Protein AF-A0A538UD58-F1 (afdb_monomer_lite)

Sequence (184 aa):
MSQPAVVLPAPDQPAPDQADPGAATAAPAPDEATPLTPEQAERAALIEASVHHPFGPAFFMTQLRGFAGEKCPDPAVARPAVEIHLGDGEVLDLCHIIGVTPGWVALAVRDGDEDETPARMRTEFVPYETIGRVTLRSSRPESPHLGFEASRVPRVLSEPTKPEMAPEEAIRAAAAGTDEPHGD

pLDDT: mean 70.97, std 19.27, range [38.06, 97.5]

Foldseek 3Di:
DDDDDDDDDDDDDDDDDDDDPPPPPPDPDPDPPDPDDPVRVQVVLQLVLVLVFVCANCCQVPVVVVVQCVQCVDCVVWHKFKWFAFPVGDIWGFPHWPDHGSFWTKTWTFDDDPPDPPTDTDIDTGGRVRTQKMKIDIPDPPGDIDIDGRVPPPSVVSDPPPPPDDPVVVVVVVVVPPDDDDDD

Radius of gyration: 34.12 Å; chains: 1; bounding box: 84×68×110 Å

Secondary structure (DSSP, 8-state):
--PPP-------PPP-----------PPPS---PPPPHHHHHHHHHHHHHHH-TTSHHIIIIIHHHHHHHH-S-TTT-PPEEEEEETTS-EEEEEEEEEE-SSEEEEEEEES-TT-SSPEEEEEEEEGGGEEEEEEE-SSTTSPPEEEETTTS-GGGG-----SS-HHHHHHHHHTT-------

Organism: Eiseniibacteriota bacterium (NCBI:txid2212470)

Structure (mmCIF, N/CA/C/O backbone):
data_AF-A0A538UD58-F1
#
_entry.id   AF-A0A538UD58-F1
#
loop_
_atom_site.group_PDB
_atom_site.id
_atom_site.type_symbol
_atom_site.label_atom_id
_atom_site.label_alt_id
_atom_site.label_comp_id
_atom_site.label_asym_id
_atom_site.label_entity_id
_atom_site.label_seq_id
_atom_site.pdbx_PDB_ins_code
_atom_site.Cartn_x
_atom_site.Cartn_y
_atom_site.Cartn_z
_atom_site.occupancy
_atom_site.B_iso_or_equiv
_atom_site.auth_seq_id
_atom_site.auth_comp_id
_atom_site.auth_asym_id
_atom_site.auth_atom_id
_atom_site.pdbx_PDB_model_num
ATOM 1 N N . MET A 1 1 ? -35.603 53.317 87.582 1.00 46.44 1 MET A N 1
ATOM 2 C CA . MET A 1 1 ? -34.719 53.515 86.416 1.00 46.44 1 MET A CA 1
ATOM 3 C C . MET A 1 1 ? -33.352 53.910 86.937 1.00 46.44 1 MET A C 1
ATOM 5 O O . MET A 1 1 ? -33.307 54.876 87.680 1.00 46.44 1 MET A O 1
ATOM 9 N N . SER A 1 2 ? -32.321 53.111 86.648 1.00 45.97 2 SER A N 1
ATOM 10 C CA . SER A 1 2 ? -30.894 53.481 86.565 1.00 45.97 2 SER A CA 1
ATOM 11 C C . SER A 1 2 ? -30.060 52.201 86.620 1.00 45.97 2 SER A C 1
ATOM 13 O O . SER A 1 2 ? -29.994 51.542 87.654 1.00 45.97 2 SER A O 1
ATOM 15 N N . GLN A 1 3 ? -29.479 51.830 85.480 1.00 50.41 3 GLN A N 1
ATOM 16 C CA . GLN A 1 3 ? -28.397 50.848 85.397 1.00 50.41 3 GLN A CA 1
ATOM 17 C C . GLN A 1 3 ? -27.063 51.524 85.767 1.00 50.41 3 GLN A C 1
ATOM 19 O O . GLN A 1 3 ? -26.918 52.724 85.522 1.00 50.41 3 GLN A O 1
ATOM 24 N N . PRO A 1 4 ? -26.087 50.786 86.324 1.00 52.94 4 PRO A N 1
ATOM 25 C CA . PRO A 1 4 ? -24.747 51.298 86.568 1.00 52.94 4 PRO A CA 1
ATOM 26 C C . PRO A 1 4 ? -23.820 51.107 85.358 1.00 52.94 4 PRO A C 1
ATOM 28 O O . PRO A 1 4 ? -23.989 50.199 84.545 1.00 52.94 4 PRO A O 1
ATOM 31 N N . ALA A 1 5 ? -22.815 51.977 85.285 1.00 40.47 5 ALA A N 1
ATOM 32 C CA . ALA A 1 5 ? -21.752 51.988 84.294 1.00 40.47 5 ALA A CA 1
ATOM 33 C C . ALA A 1 5 ? -20.499 51.217 84.770 1.00 40.47 5 ALA A C 1
ATOM 35 O O . ALA A 1 5 ? -20.060 51.391 85.900 1.00 40.47 5 ALA A O 1
ATOM 36 N N . VAL A 1 6 ? -19.950 50.431 83.834 1.00 45.44 6 VAL A N 1
ATOM 37 C CA . VAL A 1 6 ? -18.531 50.179 83.483 1.00 45.44 6 VAL A CA 1
ATOM 38 C C . VAL A 1 6 ? -17.532 49.719 84.558 1.00 45.44 6 VAL A C 1
ATOM 40 O O . VAL A 1 6 ? -17.134 50.492 85.421 1.00 45.44 6 VAL A O 1
ATOM 43 N N . VAL A 1 7 ? -16.943 48.536 84.323 1.00 42.38 7 VAL A N 1
ATOM 44 C CA . VAL A 1 7 ? -15.516 48.236 84.572 1.00 42.38 7 VAL A CA 1
ATOM 45 C C . VAL A 1 7 ? -14.989 47.354 83.426 1.00 42.38 7 VAL A C 1
ATOM 47 O O . VAL A 1 7 ? -15.542 46.290 83.163 1.00 42.38 7 VAL A O 1
ATOM 50 N N . LEU A 1 8 ? -13.929 47.805 82.744 1.00 46.06 8 LEU A N 1
ATOM 51 C CA . LEU A 1 8 ? -13.061 46.998 81.869 1.00 46.06 8 LEU A CA 1
ATOM 52 C C . LEU A 1 8 ? -11.948 46.354 82.709 1.00 46.06 8 LEU A C 1
ATOM 54 O O . LEU A 1 8 ? -11.452 46.990 83.642 1.00 46.06 8 LEU A O 1
ATOM 58 N N . PRO A 1 9 ? -11.492 45.152 82.330 1.00 44.78 9 PRO A N 1
ATOM 59 C CA . PRO A 1 9 ? -10.073 45.016 81.985 1.00 44.78 9 PRO A CA 1
ATOM 60 C C . PRO A 1 9 ? -9.823 44.148 80.732 1.00 44.78 9 PRO A C 1
ATOM 62 O O . PRO A 1 9 ? -10.519 43.171 80.479 1.00 44.78 9 PRO A O 1
ATOM 65 N N . ALA A 1 10 ? -8.801 44.518 79.954 1.00 43.84 10 ALA A N 1
ATOM 66 C CA . ALA A 1 10 ? -8.121 43.663 78.967 1.00 43.84 10 ALA A CA 1
ATOM 67 C C . ALA A 1 10 ? -7.045 42.802 79.680 1.00 43.84 10 ALA A C 1
ATOM 69 O O . ALA A 1 10 ? -6.865 43.010 80.885 1.00 43.84 10 ALA A O 1
ATOM 70 N N . PRO A 1 11 ? -6.211 41.973 79.013 1.00 51.72 11 PRO A N 1
ATOM 71 C CA . PRO A 1 11 ? -6.231 41.403 77.652 1.00 51.72 11 PRO A CA 1
ATOM 72 C C . PRO A 1 11 ? -6.097 39.854 77.674 1.00 51.72 11 PRO A C 1
ATOM 74 O O . PRO A 1 11 ? -5.666 39.303 78.675 1.00 51.72 11 PRO A O 1
ATOM 77 N N . ASP A 1 12 ? -6.361 39.136 76.577 1.00 41.22 12 ASP A N 1
ATOM 78 C CA . ASP A 1 12 ? -5.683 37.841 76.368 1.00 41.22 12 ASP A CA 1
ATOM 79 C C . ASP A 1 12 ? -5.637 37.458 74.883 1.00 41.22 12 ASP A C 1
ATOM 81 O O . ASP A 1 12 ? -6.634 37.527 74.160 1.00 41.22 12 ASP A O 1
ATOM 85 N N . GLN A 1 13 ? -4.435 37.133 74.418 1.00 49.88 13 GLN A N 1
ATOM 86 C CA . GLN A 1 13 ? -4.138 36.687 73.060 1.00 49.88 13 GLN A CA 1
ATOM 87 C C . GLN A 1 13 ? -4.610 35.238 72.887 1.00 49.88 13 GLN A C 1
ATOM 89 O O . GLN A 1 13 ? -4.228 34.396 73.697 1.00 49.88 13 GLN A O 1
ATOM 94 N N . PRO A 1 14 ? -5.306 34.865 71.801 1.00 42.94 14 PRO A N 1
ATOM 95 C CA . PRO A 1 14 ? -5.361 33.465 71.423 1.00 42.94 14 PRO A CA 1
ATOM 96 C C . PRO A 1 14 ? -4.060 33.069 70.707 1.00 42.94 14 PRO A C 1
ATOM 98 O O . PRO A 1 14 ? -3.643 33.690 69.727 1.00 42.94 14 PRO A O 1
ATOM 101 N N . ALA A 1 15 ? -3.413 32.042 71.255 1.00 49.78 15 ALA A N 1
ATOM 102 C CA . ALA A 1 15 ? -2.280 31.309 70.699 1.00 49.78 15 ALA A CA 1
ATOM 103 C C . ALA A 1 15 ? -2.572 30.748 69.284 1.00 49.78 15 ALA A C 1
ATOM 105 O O . ALA A 1 15 ? -3.740 30.582 68.926 1.00 49.78 15 ALA A O 1
ATOM 106 N N . PRO A 1 16 ? -1.541 30.425 68.476 1.00 43.47 16 PRO A N 1
ATOM 107 C CA . PRO A 1 16 ? -1.738 29.737 67.206 1.00 43.47 16 PRO A CA 1
ATOM 108 C C . PRO A 1 16 ? -2.214 28.306 67.476 1.00 43.47 16 PRO A C 1
ATOM 110 O O . PRO A 1 16 ? -1.491 27.510 68.075 1.00 43.47 16 PRO A O 1
ATOM 113 N N . ASP A 1 17 ? -3.439 28.004 67.048 1.00 42.66 17 ASP A N 1
ATOM 114 C CA . ASP A 1 17 ? -3.987 26.652 67.077 1.00 42.66 17 ASP A CA 1
ATOM 115 C C . ASP A 1 17 ? -3.165 25.756 66.141 1.00 42.66 17 ASP A C 1
ATOM 117 O O . ASP A 1 17 ? -2.829 26.123 65.008 1.00 42.66 17 ASP A O 1
ATOM 121 N N . GLN A 1 18 ? -2.754 24.620 66.686 1.00 48.78 18 GLN A N 1
ATOM 122 C CA . GLN A 1 18 ? -1.878 23.659 66.047 1.00 48.78 18 GLN A CA 1
ATOM 123 C C . GLN A 1 18 ? -2.609 22.980 64.888 1.00 48.78 18 GLN A C 1
ATOM 125 O O . GLN A 1 18 ? -3.783 22.645 64.969 1.00 48.78 18 GLN A O 1
ATOM 130 N N . ALA A 1 19 ? -1.861 22.757 63.810 1.00 41.09 19 ALA A N 1
ATOM 131 C CA . ALA A 1 19 ? -2.280 22.035 62.621 1.00 41.09 19 ALA A CA 1
ATOM 132 C C . ALA A 1 19 ? -3.033 20.728 62.935 1.00 41.09 19 ALA A C 1
ATOM 134 O O . ALA A 1 19 ? -2.499 19.841 63.601 1.00 41.09 19 ALA A O 1
ATOM 135 N N . ASP A 1 20 ? -4.231 20.603 62.367 1.00 43.56 20 ASP A N 1
ATOM 136 C CA . ASP A 1 20 ? -4.964 19.352 62.190 1.00 43.56 20 ASP A CA 1
ATOM 137 C C . ASP A 1 20 ? -4.373 18.604 60.972 1.00 43.56 20 ASP A C 1
ATOM 139 O O . ASP A 1 20 ? -4.469 19.105 59.844 1.00 43.56 20 ASP A O 1
ATOM 143 N N . PRO A 1 21 ? -3.719 17.436 61.131 1.00 44.81 21 PRO A N 1
ATOM 144 C CA . PRO A 1 21 ? -3.317 16.598 60.015 1.00 44.81 21 PRO A CA 1
ATOM 145 C C . PRO A 1 21 ? -4.465 15.628 59.716 1.00 44.81 21 PRO A C 1
ATOM 147 O O . PRO A 1 21 ? -4.396 14.439 60.020 1.00 44.81 21 PRO A O 1
ATOM 150 N N . GLY A 1 22 ? -5.546 16.157 59.149 1.00 38.94 22 GLY A N 1
ATOM 151 C CA . GLY A 1 22 ? -6.782 15.406 58.932 1.00 38.94 22 GLY A CA 1
ATOM 152 C C . GLY A 1 22 ? -7.461 15.674 57.595 1.00 38.94 22 GLY A C 1
ATOM 153 O O . GLY A 1 22 ? -8.602 15.269 57.400 1.00 38.94 22 GLY A O 1
ATOM 154 N N . ALA A 1 23 ? -6.793 16.326 56.639 1.00 38.06 23 ALA A N 1
ATOM 155 C CA . ALA A 1 23 ? -7.282 16.372 55.266 1.00 38.06 23 ALA A CA 1
ATOM 156 C C . ALA A 1 23 ? -6.949 15.040 54.586 1.00 38.06 23 ALA A C 1
ATOM 158 O O . ALA A 1 23 ? -5.934 14.898 53.900 1.00 38.06 23 ALA A O 1
ATOM 159 N N . ALA A 1 24 ? -7.819 14.051 54.801 1.00 42.44 24 ALA A N 1
ATOM 160 C CA . ALA A 1 24 ? -7.971 12.930 53.893 1.00 42.44 24 ALA A CA 1
ATOM 161 C C . ALA A 1 24 ? -8.065 13.510 52.477 1.00 42.44 24 ALA A C 1
ATOM 163 O O . ALA A 1 24 ? -9.077 14.092 52.087 1.00 42.44 24 ALA A O 1
ATOM 164 N N . THR A 1 25 ? -6.964 13.413 51.733 1.00 43.03 25 THR A N 1
ATOM 165 C CA . THR A 1 25 ? -6.968 13.647 50.298 1.00 43.03 25 THR A CA 1
ATOM 166 C C . THR A 1 25 ? -7.887 12.575 49.751 1.00 43.03 25 THR A C 1
ATOM 168 O O . THR A 1 25 ? -7.514 11.404 49.694 1.00 43.03 25 THR A O 1
ATOM 171 N N . ALA A 1 26 ? -9.131 12.957 49.465 1.00 45.38 26 ALA A N 1
ATOM 172 C CA . ALA A 1 26 ? -10.038 12.130 48.703 1.00 45.38 26 ALA A CA 1
ATOM 173 C C . ALA A 1 26 ? -9.278 11.748 47.433 1.00 45.38 26 ALA A C 1
ATOM 175 O O . ALA A 1 26 ? -8.922 12.611 46.628 1.00 45.38 26 ALA A O 1
ATOM 176 N N . ALA A 1 27 ? -8.942 10.465 47.325 1.00 45.81 27 ALA A N 1
ATOM 177 C CA . ALA A 1 27 ? -8.412 9.904 46.103 1.00 45.81 27 ALA A CA 1
ATOM 178 C C . ALA A 1 27 ? -9.353 10.328 44.963 1.00 45.81 27 ALA A C 1
ATOM 180 O O . ALA A 1 27 ? -10.575 10.247 45.146 1.00 45.81 27 ALA A O 1
ATOM 181 N N . PRO A 1 28 ? -8.835 10.817 43.823 1.00 48.69 28 PRO A N 1
ATOM 182 C CA . PRO A 1 28 ? -9.690 11.062 42.675 1.00 48.69 28 PRO A CA 1
ATOM 183 C C . PRO A 1 28 ? -10.432 9.759 42.356 1.00 48.69 28 PRO A C 1
ATOM 185 O O . PRO A 1 28 ? -9.836 8.680 42.346 1.00 48.69 28 PRO A O 1
ATOM 188 N N . ALA A 1 29 ? -11.750 9.870 42.193 1.00 52.56 29 ALA A N 1
ATOM 189 C CA . ALA A 1 29 ? -12.624 8.769 41.815 1.00 52.56 29 ALA A CA 1
ATOM 190 C C . ALA A 1 29 ? -12.061 8.032 40.581 1.00 52.56 29 ALA A C 1
ATOM 192 O O . ALA A 1 29 ? -11.373 8.654 39.766 1.00 52.56 29 ALA A O 1
ATOM 193 N N . PRO A 1 30 ? -12.317 6.720 40.438 1.00 52.75 30 PRO A N 1
ATOM 194 C CA . PRO A 1 30 ? -11.788 5.951 39.324 1.00 52.75 30 PRO A CA 1
ATOM 195 C C . PRO A 1 30 ? -12.339 6.501 38.005 1.00 52.75 30 PRO A C 1
ATOM 197 O O . PRO A 1 30 ? -13.536 6.423 37.756 1.00 52.75 30 PRO A O 1
ATOM 200 N N . ASP A 1 31 ? -11.431 7.070 37.216 1.00 54.44 31 ASP A N 1
ATOM 201 C CA . ASP A 1 31 ? -11.425 7.120 35.753 1.00 54.44 31 ASP A CA 1
ATOM 202 C C . ASP A 1 31 ? -12.816 7.258 35.101 1.00 54.44 31 ASP A C 1
ATOM 204 O O . ASP A 1 31 ? -13.365 6.317 34.523 1.00 54.44 31 ASP A O 1
ATOM 208 N N . GLU A 1 32 ? -13.400 8.459 35.176 1.00 51.12 32 GLU A N 1
ATOM 209 C CA . GLU A 1 32 ? -14.391 8.875 34.183 1.00 51.12 32 GLU A CA 1
ATOM 210 C C . GLU A 1 32 ? -13.670 8.932 32.833 1.00 51.12 32 GLU A C 1
ATOM 212 O O . GLU A 1 32 ? -13.014 9.922 32.498 1.00 51.12 32 GLU A O 1
ATOM 217 N N . ALA A 1 33 ? -13.762 7.834 32.078 1.00 64.06 33 ALA A N 1
ATOM 218 C CA . ALA A 1 33 ? -13.274 7.732 30.712 1.00 64.06 33 ALA A CA 1
ATOM 219 C C . ALA A 1 33 ? -13.851 8.906 29.908 1.00 64.06 33 ALA A C 1
ATOM 221 O O . ALA A 1 33 ? -15.023 8.919 29.525 1.00 64.06 33 ALA A O 1
ATOM 222 N N . THR A 1 34 ? -13.029 9.935 29.709 1.00 73.19 34 THR A N 1
ATOM 223 C CA . THR A 1 34 ? -13.423 11.116 28.947 1.00 73.19 34 THR A CA 1
ATOM 224 C C . THR A 1 34 ? -13.790 10.642 27.541 1.00 73.19 34 THR A C 1
ATOM 226 O O . THR A 1 34 ? -12.979 9.943 26.924 1.00 73.19 34 THR A O 1
ATOM 229 N N . PRO A 1 35 ? -14.992 10.960 27.023 1.00 76.62 35 PRO A N 1
ATOM 230 C CA . PRO A 1 35 ? -15.392 10.508 25.700 1.00 76.62 35 PRO A CA 1
ATOM 231 C C . PRO A 1 35 ? -14.384 11.013 24.667 1.00 76.62 35 PRO A C 1
ATOM 233 O O . PRO A 1 35 ? -14.108 12.212 24.586 1.00 76.62 35 PRO A O 1
ATOM 236 N N . LEU A 1 36 ? -13.808 10.076 23.912 1.00 78.06 36 LEU A N 1
ATOM 237 C CA . LEU A 1 36 ? -12.804 10.375 22.898 1.00 78.06 36 LEU A CA 1
ATOM 238 C C . LEU A 1 36 ? -13.393 11.313 21.843 1.00 78.06 36 LEU A C 1
ATOM 240 O O . LEU A 1 36 ? -14.533 11.142 21.401 1.00 78.06 36 LEU A O 1
ATOM 244 N N . THR A 1 37 ? -12.602 12.290 21.407 1.00 91.00 37 THR A N 1
ATOM 245 C CA . THR A 1 37 ? -12.977 13.104 20.250 1.00 91.00 37 THR A CA 1
ATOM 246 C C . THR A 1 37 ? -12.984 12.241 18.978 1.00 91.00 37 THR A C 1
ATOM 248 O O . THR A 1 37 ? -12.298 11.216 18.928 1.00 91.00 37 THR A O 1
ATOM 251 N N . PRO A 1 38 ? -13.710 12.638 17.914 1.00 87.19 38 PRO A N 1
ATOM 252 C CA . PRO A 1 38 ? -13.727 11.888 16.655 1.00 87.19 38 PRO A CA 1
ATOM 253 C C . PRO A 1 38 ? -12.326 11.636 16.078 1.00 87.19 38 PRO A C 1
ATOM 255 O O . PRO A 1 38 ? -12.033 10.536 15.629 1.00 87.19 38 PRO A O 1
ATOM 258 N N . GLU A 1 39 ? -11.437 12.626 16.171 1.00 87.56 39 GLU A N 1
ATOM 259 C CA . GLU A 1 39 ? -10.047 12.526 15.709 1.00 87.56 39 GLU A CA 1
ATOM 260 C C . GLU A 1 39 ? -9.223 11.538 16.555 1.00 87.56 39 GLU A C 1
ATOM 262 O O . GLU A 1 39 ? -8.419 10.768 16.030 1.00 87.56 39 GLU A O 1
ATOM 267 N N . GLN A 1 40 ? -9.446 11.508 17.875 1.00 88.31 40 GLN A N 1
ATOM 268 C CA . GLN A 1 40 ? -8.808 10.531 18.763 1.00 88.31 40 GLN A CA 1
ATOM 269 C C . GLN A 1 40 ? -9.300 9.111 18.482 1.00 88.31 40 GLN A C 1
ATOM 271 O O . GLN A 1 40 ? -8.491 8.184 18.468 1.00 88.31 40 GLN A O 1
A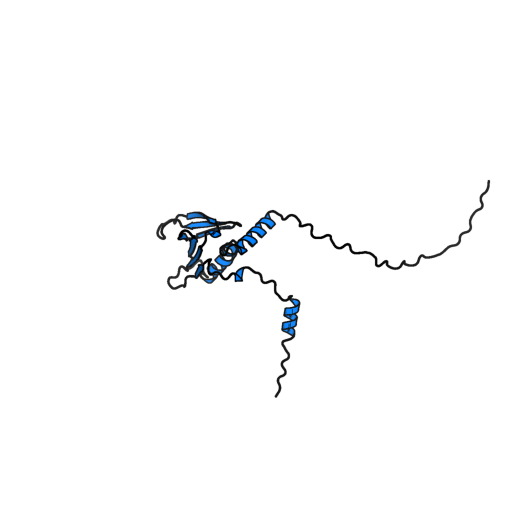TOM 276 N N . ALA A 1 41 ? -10.602 8.945 18.237 1.00 89.75 41 ALA A N 1
ATOM 277 C CA . ALA A 1 41 ? -11.191 7.661 17.878 1.00 89.75 41 ALA A CA 1
ATOM 278 C C . ALA A 1 41 ? -10.663 7.156 16.525 1.00 89.75 41 ALA A C 1
ATOM 280 O O . ALA A 1 41 ? -10.281 5.993 16.414 1.00 89.75 41 ALA A O 1
ATOM 281 N N . GLU A 1 42 ? -10.559 8.031 15.520 1.00 89.00 42 GLU A N 1
ATOM 282 C CA . GLU A 1 42 ? -9.983 7.691 14.215 1.00 89.00 42 GLU A CA 1
ATOM 283 C C . GLU A 1 42 ? -8.509 7.292 14.337 1.00 89.00 42 GLU A C 1
ATOM 285 O O . GLU A 1 42 ? -8.091 6.256 13.817 1.00 89.00 42 GLU A O 1
ATOM 290 N N . ARG A 1 43 ? -7.719 8.063 15.092 1.00 89.31 43 ARG A N 1
ATOM 291 C CA . ARG A 1 43 ? -6.315 7.731 15.349 1.00 89.31 43 ARG A CA 1
ATOM 292 C C . ARG A 1 43 ? -6.168 6.390 16.070 1.00 89.31 43 ARG A C 1
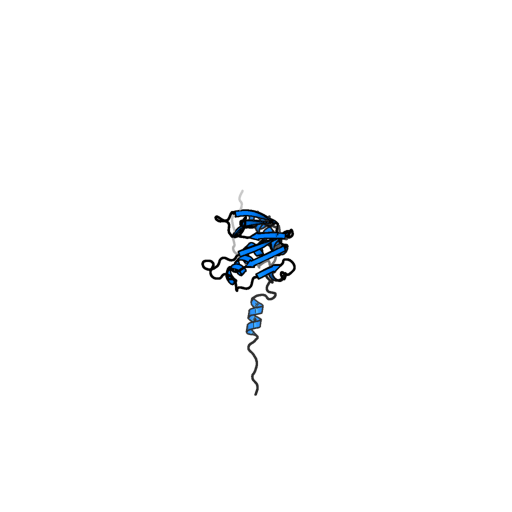ATOM 294 O O . ARG A 1 43 ? -5.283 5.616 15.713 1.00 89.31 43 ARG A O 1
ATOM 301 N N . ALA A 1 44 ? -7.014 6.109 17.060 1.00 90.62 44 ALA A N 1
ATOM 302 C CA . ALA A 1 44 ? -7.022 4.824 17.754 1.00 90.62 44 ALA A CA 1
ATOM 303 C C . ALA A 1 44 ? -7.355 3.673 16.792 1.00 90.62 44 ALA A C 1
ATOM 305 O O . ALA A 1 44 ? -6.638 2.675 16.782 1.00 90.62 44 ALA A O 1
ATOM 306 N N . ALA A 1 45 ? -8.350 3.853 15.919 1.00 90.62 45 ALA A N 1
ATOM 307 C CA . ALA A 1 45 ? -8.726 2.860 14.916 1.00 90.62 45 ALA A CA 1
ATOM 308 C C . ALA A 1 45 ? -7.604 2.597 13.893 1.00 90.62 45 ALA A C 1
ATOM 310 O O . ALA A 1 45 ? -7.363 1.451 13.519 1.00 90.62 45 ALA A O 1
ATOM 311 N N . LEU A 1 46 ? -6.864 3.629 13.469 1.00 91.19 46 LEU A N 1
ATOM 312 C CA . LEU A 1 46 ? -5.694 3.460 12.595 1.00 91.19 46 LEU A CA 1
ATOM 313 C C . LEU A 1 46 ? -4.565 2.677 13.281 1.00 91.19 46 LEU A C 1
ATOM 315 O O . LEU A 1 46 ? -3.902 1.853 12.643 1.00 91.19 46 LEU A O 1
ATOM 319 N N . ILE A 1 47 ? -4.334 2.930 14.573 1.00 89.69 47 ILE A N 1
ATOM 320 C CA . ILE A 1 47 ? -3.341 2.199 15.371 1.00 89.69 47 ILE A CA 1
ATOM 321 C C . ILE A 1 47 ? -3.761 0.735 15.509 1.00 89.69 47 ILE A C 1
ATOM 323 O O . ILE A 1 47 ? -2.960 -0.151 15.225 1.00 89.69 47 ILE A O 1
ATOM 327 N N . GLU A 1 48 ? -5.013 0.481 15.878 1.00 90.56 48 GLU A N 1
ATOM 328 C CA . GLU A 1 48 ? -5.571 -0.866 16.009 1.00 90.56 48 GLU A CA 1
ATOM 329 C C . GLU A 1 48 ? -5.458 -1.647 14.691 1.00 90.56 48 GLU A C 1
ATOM 331 O O . GLU A 1 48 ? -4.877 -2.734 14.649 1.00 90.56 48 GLU A O 1
ATOM 336 N N . ALA A 1 49 ? -5.891 -1.055 13.576 1.00 88.94 49 ALA A N 1
ATOM 337 C CA . ALA A 1 49 ? -5.767 -1.661 12.253 1.00 88.94 49 ALA A CA 1
ATOM 338 C C . ALA A 1 49 ? -4.310 -1.977 11.873 1.00 88.94 49 ALA A C 1
ATOM 340 O O . ALA A 1 49 ? -4.032 -2.991 11.233 1.00 88.94 49 ALA A O 1
ATOM 341 N N . SER A 1 50 ? -3.358 -1.146 12.300 1.00 89.19 50 SER A N 1
ATOM 342 C CA . SER A 1 50 ? -1.929 -1.381 12.056 1.00 89.19 50 SER A CA 1
ATOM 343 C C . SER A 1 50 ? -1.377 -2.592 12.810 1.00 89.19 50 SER A C 1
ATOM 345 O O . SER A 1 50 ? -0.369 -3.160 12.394 1.00 89.19 50 SER A O 1
ATOM 347 N N . VAL A 1 51 ? -2.017 -2.990 13.912 1.00 88.56 51 VAL A N 1
ATOM 348 C CA . VAL A 1 51 ? -1.671 -4.206 14.661 1.00 88.56 51 VAL A CA 1
ATOM 349 C C . VAL A 1 51 ? -2.289 -5.439 14.003 1.00 88.56 51 VAL A C 1
ATOM 351 O O . VAL A 1 51 ? -1.654 -6.493 13.942 1.00 88.56 51 VAL A O 1
ATOM 354 N N . HIS A 1 52 ? -3.515 -5.320 13.491 1.00 89.00 52 HIS A N 1
ATOM 355 C CA . HIS A 1 52 ? -4.236 -6.448 12.898 1.00 89.00 52 HIS A CA 1
ATOM 356 C C . HIS A 1 52 ? -3.790 -6.793 11.478 1.00 89.00 52 HIS A C 1
ATOM 358 O O . HIS A 1 52 ? -3.842 -7.963 11.092 1.00 89.00 52 HIS A O 1
ATOM 364 N N . HIS A 1 53 ? -3.329 -5.804 10.714 1.00 87.38 53 HIS A N 1
ATOM 365 C CA . HIS A 1 53 ? -2.984 -5.980 9.311 1.00 87.38 53 HIS A CA 1
ATOM 366 C C . HIS A 1 53 ? -1.484 -5.753 9.075 1.00 87.38 53 HIS A C 1
ATOM 368 O O . HIS A 1 53 ? -1.003 -4.633 9.257 1.00 87.38 53 HIS A O 1
ATOM 374 N N . PRO A 1 54 ? -0.737 -6.767 8.587 1.00 88.38 54 PRO A N 1
ATOM 375 C CA . PRO 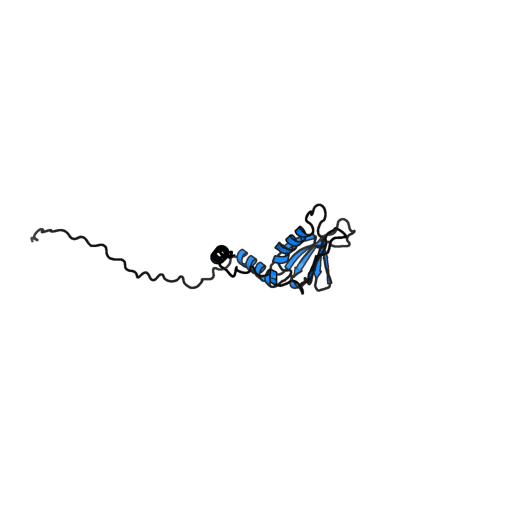A 1 54 ? 0.674 -6.608 8.223 1.00 88.38 54 PRO A CA 1
ATOM 376 C C . PRO A 1 54 ? 0.904 -5.490 7.197 1.00 88.38 54 PRO A C 1
ATOM 378 O O . PRO A 1 54 ? 1.863 -4.732 7.306 1.00 88.38 54 PRO A O 1
ATOM 381 N N . PHE A 1 55 ? -0.014 -5.359 6.234 1.00 91.62 55 PHE A N 1
ATOM 382 C CA . PHE A 1 55 ? -0.063 -4.262 5.264 1.00 91.62 55 PHE A CA 1
ATOM 383 C C . PHE A 1 55 ? -1.141 -3.236 5.632 1.00 91.62 55 PHE A C 1
ATOM 385 O O . PHE A 1 55 ? -1.890 -2.790 4.774 1.00 91.62 55 PHE A O 1
ATOM 392 N N . GLY A 1 56 ? -1.258 -2.901 6.917 1.00 91.75 56 GLY A N 1
ATOM 393 C CA . GLY A 1 56 ? -2.212 -1.917 7.428 1.00 91.75 56 GLY A CA 1
ATOM 394 C C . GLY A 1 56 ? -1.732 -0.462 7.316 1.00 91.75 56 GLY A C 1
ATOM 395 O O . GLY A 1 56 ? -0.731 -0.169 6.649 1.00 91.75 56 GLY A O 1
ATOM 396 N N . PRO A 1 57 ? -2.401 0.474 8.014 1.00 94.12 57 PRO A N 1
ATOM 397 C CA . PRO A 1 57 ? -2.089 1.901 7.951 1.00 94.12 57 PRO A CA 1
ATOM 398 C C . PRO A 1 57 ? -0.620 2.234 8.230 1.00 94.12 57 PRO A C 1
ATOM 400 O O . PRO A 1 57 ? -0.003 2.969 7.459 1.00 94.12 57 PRO A O 1
ATOM 403 N N . ALA A 1 58 ? -0.018 1.650 9.271 1.00 91.38 58 ALA A N 1
ATOM 404 C CA . ALA A 1 58 ? 1.387 1.887 9.595 1.00 91.38 58 ALA A CA 1
ATOM 405 C C . ALA A 1 58 ? 2.332 1.508 8.446 1.00 91.38 58 ALA A C 1
ATOM 407 O O . ALA A 1 58 ? 3.279 2.244 8.174 1.00 91.38 58 ALA A O 1
ATOM 408 N N . PHE A 1 59 ? 2.069 0.410 7.732 1.00 91.62 59 PHE A N 1
ATOM 409 C CA . PHE A 1 59 ? 2.901 0.013 6.598 1.00 91.62 59 PHE A CA 1
ATOM 410 C C . PHE A 1 59 ? 2.901 1.091 5.506 1.00 91.62 59 PHE A C 1
ATOM 412 O O . PHE A 1 59 ? 3.965 1.544 5.080 1.00 91.62 59 PHE A O 1
ATOM 419 N N . PHE A 1 60 ? 1.716 1.549 5.098 1.00 91.12 60 PHE A N 1
ATOM 420 C CA . PHE A 1 60 ? 1.567 2.539 4.029 1.00 91.12 60 PHE A CA 1
ATOM 421 C C . PHE A 1 60 ? 2.017 3.946 4.433 1.00 91.12 60 PHE A C 1
ATOM 423 O O . PHE A 1 60 ? 2.564 4.677 3.607 1.00 91.12 60 PHE A O 1
ATOM 430 N N . MET A 1 61 ? 1.821 4.332 5.695 1.00 89.19 61 MET A N 1
ATOM 431 C CA . MET A 1 61 ? 2.167 5.671 6.177 1.00 89.19 61 MET A CA 1
ATOM 432 C C . MET A 1 61 ? 3.650 5.826 6.524 1.00 89.19 61 MET A C 1
ATOM 434 O O . MET A 1 61 ? 4.182 6.933 6.408 1.00 89.19 61 MET A O 1
ATOM 438 N N . THR A 1 62 ? 4.329 4.758 6.959 1.00 86.81 62 THR A N 1
ATOM 439 C CA . THR A 1 62 ? 5.711 4.855 7.460 1.00 86.81 62 THR A CA 1
ATOM 440 C C . THR A 1 62 ? 6.667 3.922 6.726 1.00 86.81 62 THR A C 1
ATOM 442 O O . THR A 1 62 ? 7.614 4.392 6.091 1.00 86.81 62 THR A O 1
ATOM 445 N N . GLN A 1 63 ? 6.417 2.615 6.768 1.00 87.12 63 GLN A N 1
ATOM 446 C CA . GLN A 1 63 ? 7.400 1.609 6.367 1.00 87.12 63 GLN A CA 1
ATOM 447 C C . GLN A 1 63 ? 7.685 1.646 4.866 1.00 87.12 63 GLN A C 1
ATOM 449 O O . GLN A 1 63 ? 8.847 1.705 4.465 1.00 87.12 63 GLN A O 1
ATOM 454 N N . LEU A 1 64 ? 6.642 1.694 4.031 1.00 86.12 64 LEU A N 1
ATOM 455 C CA . LEU A 1 64 ? 6.785 1.718 2.575 1.00 86.12 64 LEU A CA 1
ATOM 456 C C . LEU A 1 64 ? 7.650 2.896 2.114 1.00 86.12 64 LEU A C 1
ATOM 458 O O . LEU A 1 64 ? 8.523 2.734 1.262 1.00 86.12 64 LEU A O 1
ATOM 462 N N . ARG A 1 65 ? 7.454 4.073 2.719 1.00 81.94 65 ARG A N 1
ATOM 463 C CA . ARG A 1 65 ? 8.260 5.263 2.430 1.00 81.94 65 ARG A CA 1
ATOM 464 C C . ARG A 1 65 ? 9.716 5.082 2.858 1.00 81.94 65 ARG A C 1
ATOM 466 O O . ARG A 1 65 ? 10.605 5.486 2.111 1.00 81.94 65 ARG A O 1
ATOM 473 N N . GLY A 1 66 ? 9.957 4.490 4.028 1.00 80.62 66 GLY A N 1
ATOM 474 C CA . GLY A 1 66 ? 11.306 4.169 4.501 1.00 80.62 66 GLY A CA 1
ATOM 475 C C . GLY A 1 66 ? 12.040 3.253 3.522 1.00 80.62 66 GLY A C 1
ATOM 476 O O . GLY A 1 66 ? 13.105 3.607 3.021 1.00 80.62 66 GLY A O 1
ATOM 477 N N . PHE A 1 67 ? 11.412 2.138 3.146 1.00 80.38 67 PHE A N 1
ATOM 478 C CA . PHE A 1 67 ? 11.990 1.178 2.204 1.00 80.38 67 PHE A CA 1
ATOM 479 C C . PHE A 1 67 ? 12.217 1.771 0.809 1.00 80.38 67 PHE A C 1
ATOM 481 O O . PHE A 1 67 ? 13.257 1.526 0.194 1.00 80.38 67 PHE A O 1
ATOM 488 N N . ALA A 1 68 ? 11.275 2.583 0.320 1.00 78.75 68 ALA A N 1
ATOM 489 C CA . ALA A 1 68 ? 11.421 3.301 -0.941 1.00 78.75 68 ALA A CA 1
ATOM 490 C C . ALA A 1 68 ? 12.624 4.258 -0.915 1.00 78.75 68 ALA A C 1
ATOM 492 O O . ALA A 1 68 ? 13.400 4.276 -1.867 1.00 78.75 68 ALA A O 1
ATOM 493 N N . GLY A 1 69 ? 12.817 5.005 0.177 1.00 73.19 69 GLY A N 1
ATOM 494 C CA . GLY A 1 69 ? 13.954 5.917 0.338 1.00 73.19 69 GLY A CA 1
ATOM 495 C C . GLY A 1 69 ? 15.305 5.203 0.432 1.00 73.19 69 GLY A C 1
ATOM 496 O O . GLY A 1 69 ? 16.281 5.660 -0.156 1.00 73.19 69 GLY A O 1
ATOM 497 N N . GLU A 1 70 ? 15.369 4.058 1.113 1.00 74.06 70 GLU A N 1
ATOM 498 C CA . GLU A 1 70 ? 16.603 3.266 1.217 1.00 74.06 70 GLU A CA 1
ATOM 499 C C . GLU A 1 70 ? 17.015 2.630 -0.119 1.00 74.06 70 GLU A C 1
ATOM 501 O O . GLU A 1 70 ? 18.203 2.573 -0.447 1.00 74.06 70 GLU A O 1
ATOM 506 N N . LYS A 1 71 ? 16.049 2.137 -0.905 1.00 68.62 71 LYS A N 1
ATOM 507 C CA . LYS A 1 71 ? 16.321 1.460 -2.187 1.00 68.62 71 LYS A CA 1
ATOM 508 C C . LYS A 1 71 ? 16.440 2.417 -3.368 1.00 68.62 71 LYS A C 1
ATOM 510 O O . LYS A 1 71 ? 17.156 2.114 -4.325 1.00 68.62 71 LYS A O 1
ATOM 515 N N . CYS A 1 72 ? 15.778 3.564 -3.292 1.00 67.81 72 CYS A N 1
ATOM 516 C CA . CYS A 1 72 ? 15.816 4.621 -4.292 1.00 67.81 72 CYS A CA 1
ATOM 517 C C . CYS A 1 72 ? 16.211 5.943 -3.612 1.00 67.81 72 CYS A C 1
ATOM 519 O O . CYS A 1 72 ? 15.356 6.806 -3.407 1.00 67.81 72 CYS A O 1
ATOM 521 N N . PRO A 1 73 ? 17.505 6.119 -3.271 1.00 65.94 73 PRO A N 1
ATOM 522 C CA . PRO A 1 73 ? 17.977 7.309 -2.561 1.00 65.94 73 PRO A CA 1
ATOM 523 C C . PRO A 1 73 ? 17.846 8.591 -3.394 1.00 65.94 73 PRO A C 1
ATOM 525 O O . PRO A 1 73 ? 17.773 9.678 -2.830 1.00 65.94 73 PRO A O 1
ATOM 528 N N . ASP A 1 74 ? 17.793 8.465 -4.726 1.00 67.81 74 ASP A N 1
ATOM 529 C CA . ASP A 1 74 ? 17.537 9.574 -5.639 1.00 67.81 74 ASP A CA 1
ATOM 530 C C . ASP A 1 74 ? 16.308 9.291 -6.530 1.00 67.81 74 ASP A C 1
ATOM 532 O O . ASP A 1 74 ? 16.422 8.604 -7.556 1.00 67.81 74 ASP A O 1
ATOM 536 N N . PRO A 1 75 ? 15.125 9.824 -6.169 1.00 63.56 75 PRO A N 1
ATOM 537 C CA . PRO A 1 75 ? 13.901 9.640 -6.943 1.00 63.56 75 PRO A CA 1
ATOM 538 C C . PRO A 1 75 ? 13.904 10.405 -8.275 1.00 63.56 75 PRO A C 1
ATOM 540 O O . PRO A 1 75 ? 13.045 10.130 -9.115 1.00 63.56 75 PRO A O 1
ATOM 543 N N . ALA A 1 76 ? 14.835 11.348 -8.487 1.00 63.59 76 ALA A N 1
ATOM 544 C CA . ALA A 1 76 ? 15.013 12.018 -9.776 1.00 63.59 76 ALA A CA 1
ATOM 545 C C . ALA A 1 76 ? 15.767 11.131 -10.781 1.00 63.59 76 ALA A C 1
ATOM 547 O O . ALA A 1 76 ? 15.621 11.311 -11.989 1.00 63.59 76 ALA A O 1
ATOM 548 N N . VAL A 1 77 ? 16.540 10.157 -10.288 1.00 61.88 77 VAL A N 1
ATOM 549 C CA . VAL A 1 77 ? 17.322 9.219 -11.109 1.00 61.88 77 VAL A CA 1
ATOM 550 C C . VAL A 1 77 ? 16.589 7.896 -11.323 1.00 61.88 77 VAL A C 1
ATOM 552 O O . VAL A 1 77 ? 16.680 7.315 -12.402 1.00 61.88 77 VAL A O 1
ATOM 555 N N . ALA A 1 78 ? 15.874 7.395 -10.315 1.00 63.69 78 ALA A N 1
ATOM 556 C CA . ALA A 1 78 ? 15.125 6.147 -10.411 1.00 63.69 78 ALA A CA 1
ATOM 557 C C . ALA A 1 78 ? 13.902 6.193 -9.496 1.00 63.69 78 ALA A C 1
ATOM 559 O O . ALA A 1 78 ? 14.035 6.240 -8.272 1.00 63.69 78 ALA A O 1
ATOM 560 N N . ARG A 1 79 ? 12.702 6.140 -10.081 1.00 67.88 79 ARG A N 1
ATOM 561 C CA . ARG A 1 79 ? 11.476 6.003 -9.291 1.00 67.88 79 ARG A CA 1
ATOM 562 C C . ARG A 1 79 ? 11.313 4.537 -8.866 1.00 67.88 79 ARG A C 1
ATOM 564 O O . ARG A 1 79 ? 11.530 3.649 -9.693 1.00 67.88 79 ARG A O 1
ATOM 571 N N . PRO A 1 80 ? 10.973 4.259 -7.601 1.00 75.50 80 PRO A N 1
ATOM 572 C CA . PRO A 1 80 ? 10.618 2.908 -7.196 1.00 75.50 80 PRO A CA 1
ATOM 573 C C . PRO A 1 80 ? 9.312 2.495 -7.880 1.00 75.50 80 PRO A C 1
ATOM 575 O O . PRO A 1 80 ? 8.355 3.269 -7.875 1.00 75.50 80 PRO A O 1
ATOM 578 N N . ALA A 1 81 ? 9.274 1.286 -8.435 1.00 82.44 81 ALA A N 1
ATOM 579 C CA . ALA A 1 81 ? 8.028 0.644 -8.839 1.00 82.44 81 ALA A CA 1
ATOM 580 C C . ALA A 1 81 ? 7.527 -0.198 -7.662 1.00 82.44 81 ALA A C 1
ATOM 582 O O . ALA A 1 81 ? 8.285 -0.993 -7.094 1.00 82.44 81 ALA A O 1
ATOM 583 N N . VAL A 1 82 ? 6.279 0.022 -7.253 1.00 89.31 82 VAL A N 1
ATOM 584 C CA . VAL A 1 82 ? 5.674 -0.657 -6.104 1.00 89.31 82 VAL A CA 1
ATOM 585 C C . VAL A 1 82 ? 4.517 -1.502 -6.607 1.00 89.31 82 VAL A C 1
ATOM 587 O O . VAL A 1 82 ? 3.516 -0.972 -7.065 1.00 89.31 82 VAL A O 1
ATOM 590 N N . GLU A 1 83 ? 4.635 -2.816 -6.480 1.00 91.81 83 GLU A N 1
ATOM 591 C CA . GLU A 1 83 ? 3.601 -3.766 -6.881 1.00 91.81 83 GLU A CA 1
ATOM 592 C C . GLU A 1 83 ? 2.857 -4.270 -5.643 1.00 91.81 83 GLU A C 1
ATOM 594 O O . GLU A 1 83 ? 3.471 -4.765 -4.692 1.00 91.81 83 GLU A O 1
ATOM 599 N N . ILE A 1 84 ? 1.531 -4.180 -5.654 1.00 93.12 84 ILE A N 1
ATOM 600 C CA . ILE A 1 84 ? 0.668 -4.724 -4.603 1.00 93.12 84 ILE A CA 1
ATOM 601 C C . ILE A 1 84 ? -0.020 -5.956 -5.170 1.00 93.12 84 ILE A C 1
ATOM 603 O O . ILE A 1 84 ? -0.809 -5.859 -6.102 1.00 93.12 84 ILE A O 1
ATOM 607 N N . HIS A 1 85 ? 0.299 -7.116 -4.611 1.00 93.75 85 HIS A N 1
ATOM 608 C CA . HIS A 1 85 ? -0.296 -8.386 -4.997 1.00 93.75 85 HIS A CA 1
ATOM 609 C C . HIS A 1 85 ? -1.483 -8.689 -4.086 1.00 93.75 85 HIS A C 1
ATOM 611 O O . HIS A 1 85 ? -1.320 -8.842 -2.866 1.00 93.75 85 HIS A O 1
ATOM 617 N N . LEU A 1 86 ? -2.656 -8.804 -4.692 1.00 93.94 86 LEU A N 1
ATOM 618 C CA . LEU A 1 86 ? -3.891 -9.172 -4.024 1.00 93.94 86 LEU A CA 1
ATOM 619 C C . LEU A 1 86 ? -4.024 -10.699 -3.921 1.00 93.94 86 LEU A C 1
ATOM 621 O O . LEU A 1 86 ? -3.368 -11.462 -4.635 1.00 93.94 86 LEU A O 1
ATOM 625 N N . GLY A 1 87 ? -4.856 -11.158 -2.988 1.00 89.12 87 GLY A N 1
ATOM 626 C CA . GLY A 1 87 ? -5.068 -12.578 -2.703 1.00 89.12 87 GLY A CA 1
ATOM 627 C C . GLY A 1 87 ? -5.750 -13.354 -3.834 1.00 89.12 87 GLY A C 1
ATOM 628 O O . GLY A 1 87 ? -5.645 -14.578 -3.877 1.00 89.12 87 GLY A O 1
ATOM 629 N N . ASP A 1 88 ? -6.411 -12.661 -4.758 1.00 89.69 88 ASP A N 1
ATOM 630 C CA . ASP A 1 88 ? -6.992 -13.225 -5.982 1.00 89.69 88 ASP A CA 1
ATOM 631 C C . ASP A 1 88 ? -5.981 -13.347 -7.138 1.00 89.69 88 ASP A C 1
ATOM 633 O O . ASP A 1 88 ? -6.291 -13.937 -8.174 1.00 89.69 88 ASP A O 1
ATOM 637 N N . GLY A 1 89 ? -4.757 -12.847 -6.945 1.00 87.56 89 GLY A N 1
ATOM 638 C CA . GLY A 1 89 ? -3.690 -12.857 -7.937 1.00 87.56 89 GLY A CA 1
ATOM 639 C C . GLY A 1 89 ? -3.597 -11.586 -8.781 1.00 87.56 89 GLY A C 1
ATOM 640 O O . GLY A 1 89 ? -2.665 -11.499 -9.586 1.00 87.56 89 GLY A O 1
ATOM 641 N N . GLU A 1 90 ? -4.486 -10.603 -8.601 1.00 91.44 90 GLU A N 1
ATOM 642 C CA . GLU A 1 90 ? -4.331 -9.290 -9.233 1.00 91.44 90 GLU A CA 1
ATOM 643 C C . GLU A 1 90 ? -3.070 -8.586 -8.704 1.00 91.44 90 GLU A C 1
ATOM 645 O O . GLU A 1 90 ? -2.691 -8.711 -7.534 1.00 91.44 90 GLU A O 1
ATOM 650 N N . VAL A 1 91 ? -2.386 -7.856 -9.587 1.00 92.19 91 VAL A N 1
ATOM 651 C CA . VAL A 1 91 ? -1.200 -7.068 -9.245 1.00 92.19 91 VAL A CA 1
ATOM 652 C C . VAL A 1 91 ? -1.437 -5.625 -9.645 1.00 92.19 91 VAL A C 1
ATOM 654 O O . VAL A 1 91 ? -1.662 -5.329 -10.815 1.00 92.19 91 VAL A O 1
ATOM 657 N N . LEU A 1 92 ? -1.362 -4.732 -8.665 1.00 92.56 92 LEU A N 1
ATOM 658 C CA . LEU A 1 92 ? -1.550 -3.302 -8.852 1.00 92.56 92 LEU A CA 1
ATOM 659 C C . LEU A 1 92 ? -0.192 -2.596 -8.866 1.00 92.56 92 LEU A C 1
ATOM 661 O O . LEU A 1 92 ? 0.555 -2.690 -7.889 1.00 92.56 92 LEU A O 1
ATOM 665 N N . ASP A 1 93 ? 0.111 -1.861 -9.937 1.00 90.81 93 ASP A N 1
ATOM 666 C CA . ASP A 1 93 ? 1.275 -0.965 -9.997 1.00 90.81 93 ASP A CA 1
ATOM 667 C C . ASP A 1 93 ? 0.932 0.376 -9.332 1.00 90.81 93 ASP A C 1
ATOM 669 O O . ASP A 1 93 ? 0.202 1.211 -9.878 1.00 90.81 93 ASP A O 1
ATOM 673 N N . LEU A 1 94 ? 1.426 0.567 -8.110 1.00 91.31 94 LEU A N 1
ATOM 674 C CA . LEU A 1 94 ? 1.156 1.733 -7.284 1.00 91.31 94 LEU A CA 1
ATOM 675 C C . LEU A 1 94 ? 1.968 2.942 -7.753 1.00 91.31 94 LEU A C 1
ATOM 677 O O . LEU A 1 94 ? 3.194 2.983 -7.661 1.00 91.31 94 LEU A O 1
ATOM 681 N N . CYS A 1 95 ? 1.253 4.008 -8.107 1.00 88.25 95 CYS A N 1
ATOM 682 C CA . CYS A 1 95 ? 1.846 5.306 -8.409 1.00 88.25 95 CYS A CA 1
ATOM 683 C C . CYS A 1 95 ? 1.943 6.206 -7.167 1.00 88.25 95 CYS A C 1
ATOM 685 O O . CYS A 1 95 ? 2.983 6.817 -6.926 1.00 88.25 95 CYS A O 1
ATOM 687 N N . HIS A 1 96 ? 0.858 6.336 -6.397 1.00 89.12 96 HIS A N 1
ATOM 688 C CA . HIS A 1 96 ? 0.857 7.041 -5.110 1.00 89.12 96 HIS A CA 1
ATOM 689 C C . HIS A 1 96 ? -0.346 6.646 -4.246 1.00 89.12 96 HIS A C 1
ATOM 691 O O . HIS A 1 96 ? -1.373 6.190 -4.745 1.00 89.12 96 HIS A O 1
ATOM 697 N N . ILE A 1 97 ? -0.218 6.851 -2.937 1.00 93.81 97 ILE A N 1
ATOM 698 C CA . ILE A 1 97 ? -1.302 6.649 -1.973 1.00 93.81 97 ILE A CA 1
ATOM 699 C C . ILE A 1 97 ? -2.175 7.906 -1.964 1.00 93.81 97 ILE A C 1
ATOM 701 O O . ILE A 1 97 ? -1.661 9.011 -1.789 1.00 93.81 97 ILE A O 1
ATOM 705 N N . ILE A 1 98 ? -3.483 7.734 -2.153 1.00 95.50 98 ILE A N 1
ATOM 706 C CA . ILE A 1 98 ? -4.472 8.821 -2.122 1.00 95.50 98 ILE A CA 1
ATOM 707 C C . ILE A 1 98 ? -4.959 9.042 -0.688 1.00 95.50 98 ILE A C 1
ATOM 709 O O . ILE A 1 98 ? -5.091 10.180 -0.245 1.00 95.50 98 ILE A O 1
ATOM 713 N N . GLY A 1 99 ? -5.219 7.957 0.043 1.00 95.06 99 GLY A N 1
ATOM 714 C CA . GLY A 1 99 ? -5.737 8.021 1.405 1.00 95.06 99 GLY A CA 1
ATOM 715 C C . GLY A 1 99 ? -5.612 6.692 2.136 1.00 95.06 99 GLY A C 1
ATOM 716 O O . GLY A 1 99 ? -5.560 5.632 1.518 1.00 95.06 99 GLY A O 1
ATOM 717 N N . VAL A 1 100 ? -5.559 6.759 3.462 1.00 96.12 100 VAL A N 1
ATOM 718 C CA . VAL A 1 100 ? -5.413 5.610 4.362 1.00 96.12 100 VAL A CA 1
ATOM 719 C C . VAL A 1 100 ? -6.547 5.683 5.376 1.00 96.12 100 VAL A C 1
ATOM 721 O O . VAL A 1 100 ? -6.783 6.746 5.944 1.00 96.12 100 VAL A O 1
ATOM 724 N N . THR A 1 101 ? -7.249 4.575 5.590 1.00 95.56 101 THR A N 1
ATOM 725 C CA . THR A 1 101 ? -8.354 4.475 6.556 1.00 95.56 101 THR A CA 1
ATOM 726 C C . THR A 1 101 ? -8.128 3.280 7.480 1.00 95.56 101 THR A C 1
ATOM 728 O O . THR A 1 101 ? -7.215 2.502 7.233 1.00 95.56 101 THR A O 1
ATOM 731 N N . PRO A 1 102 ? -8.933 3.067 8.532 1.00 94.94 102 PRO A N 1
ATOM 732 C CA . PRO A 1 102 ? -8.776 1.879 9.371 1.00 94.94 102 PRO A CA 1
ATOM 733 C C . PRO A 1 102 ? -9.034 0.540 8.653 1.00 94.94 102 PRO A C 1
ATOM 735 O O . PRO A 1 102 ? -8.487 -0.471 9.071 1.00 94.94 102 PRO A O 1
ATOM 738 N N . GLY A 1 103 ? -9.841 0.504 7.585 1.00 94.25 103 GLY A N 1
ATOM 739 C CA . GLY A 1 103 ? -10.219 -0.757 6.920 1.00 94.25 103 GLY A CA 1
ATOM 740 C C . GLY A 1 103 ? -9.615 -0.974 5.531 1.00 94.25 103 GLY A C 1
ATOM 741 O O . GLY A 1 103 ? -9.545 -2.103 5.054 1.00 94.25 103 GLY A O 1
ATOM 742 N N . TRP A 1 104 ? -9.201 0.095 4.857 1.00 97.00 104 TRP A N 1
ATOM 743 C CA . TRP A 1 104 ? -8.734 0.035 3.473 1.00 97.00 104 TRP A CA 1
ATOM 744 C C . TRP 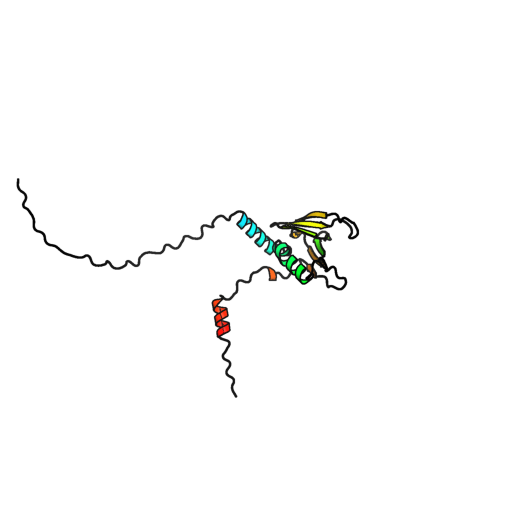A 1 104 ? -7.805 1.199 3.130 1.00 97.00 104 TRP A C 1
ATOM 746 O O . TRP A 1 104 ? -7.791 2.241 3.796 1.00 97.00 104 TRP A O 1
ATOM 756 N N . VAL A 1 105 ? -7.067 1.050 2.032 1.00 97.19 105 VAL A N 1
ATOM 757 C CA . VAL A 1 105 ? -6.233 2.105 1.443 1.00 97.19 105 VAL A CA 1
ATOM 758 C C . VAL A 1 105 ? -6.736 2.487 0.050 1.00 97.19 105 VAL A C 1
ATOM 760 O O . VAL A 1 105 ? -7.062 1.622 -0.759 1.00 97.19 105 VAL A O 1
ATOM 763 N N . ALA A 1 106 ? -6.829 3.791 -0.218 1.00 97.50 106 ALA A N 1
ATOM 764 C CA . ALA A 1 106 ? -7.085 4.314 -1.555 1.00 97.50 106 ALA A CA 1
ATOM 765 C C . ALA A 1 106 ? -5.759 4.546 -2.271 1.00 97.50 106 ALA A C 1
ATOM 767 O O . ALA A 1 106 ? -4.891 5.289 -1.795 1.00 97.50 106 ALA A O 1
ATOM 768 N N . LEU A 1 107 ? -5.627 3.938 -3.439 1.00 96.12 107 LEU A N 1
ATOM 769 C CA . LEU A 1 107 ? -4.406 3.892 -4.222 1.00 96.12 107 LEU A CA 1
ATOM 770 C C . LEU A 1 107 ? -4.666 4.466 -5.606 1.00 96.12 107 LEU A C 1
ATOM 772 O O . LEU A 1 107 ? -5.682 4.173 -6.230 1.00 96.12 107 LEU A O 1
ATOM 776 N N . ALA A 1 108 ? -3.729 5.261 -6.101 1.00 93.94 108 ALA A N 1
ATOM 777 C CA . ALA A 1 108 ? -3.662 5.586 -7.511 1.00 93.94 108 ALA A CA 1
ATOM 778 C C . ALA A 1 108 ? -2.770 4.546 -8.186 1.00 93.94 108 ALA A C 1
ATOM 780 O O . ALA A 1 108 ? -1.565 4.498 -7.915 1.00 93.94 108 ALA A O 1
ATOM 781 N N . VAL A 1 109 ? -3.362 3.721 -9.041 1.00 93.12 109 VAL A N 1
ATOM 782 C CA . VAL A 1 109 ? -2.673 2.619 -9.716 1.00 93.12 109 VAL A CA 1
ATOM 783 C C . VAL A 1 109 ? -2.594 2.885 -11.211 1.00 93.12 109 VAL A C 1
ATOM 785 O O . VAL A 1 109 ? -3.461 3.563 -11.779 1.00 93.12 109 VAL A O 1
ATOM 788 N N . ARG A 1 110 ? -1.539 2.383 -11.845 1.00 89.06 110 ARG A N 1
ATOM 789 C CA . ARG A 1 110 ? -1.407 2.404 -13.300 1.00 89.06 110 ARG A CA 1
ATOM 790 C C . ARG A 1 110 ? -2.334 1.356 -13.914 1.00 89.06 110 ARG A C 1
ATOM 792 O O . ARG A 1 110 ? -2.436 0.242 -13.414 1.00 89.06 110 ARG A O 1
ATOM 799 N N . ASP A 1 111 ? -3.008 1.741 -14.986 1.00 79.50 111 ASP A N 1
ATOM 800 C CA . ASP A 1 111 ? -3.930 0.926 -15.770 1.00 79.50 111 ASP A CA 1
ATOM 801 C C . ASP A 1 111 ? -3.309 0.717 -17.163 1.00 79.50 111 ASP A C 1
ATOM 803 O O . ASP A 1 111 ? -3.076 1.695 -17.876 1.00 79.50 111 ASP A O 1
ATOM 807 N N . GLY A 1 112 ? -3.006 -0.533 -17.530 1.00 64.69 112 GLY A N 1
ATOM 808 C CA . GLY A 1 112 ? -2.438 -0.905 -18.838 1.00 64.69 112 GLY A CA 1
ATOM 809 C C . GLY A 1 112 ? -0.982 -1.397 -18.820 1.00 64.69 112 GLY A C 1
ATOM 810 O O . GLY A 1 112 ? -0.329 -1.421 -17.777 1.00 64.69 112 GLY A O 1
ATOM 811 N N . ASP A 1 113 ? -0.497 -1.815 -19.994 1.00 60.81 113 ASP A N 1
ATOM 812 C CA . ASP A 1 113 ? 0.889 -2.246 -20.228 1.00 60.81 113 ASP A CA 1
ATOM 813 C C . ASP A 1 113 ? 1.881 -1.074 -20.070 1.00 60.81 113 ASP A C 1
ATOM 815 O O . ASP A 1 113 ? 1.546 0.083 -20.342 1.00 60.81 113 ASP A O 1
ATOM 819 N N . GLU A 1 114 ? 3.124 -1.373 -19.662 1.00 59.53 114 GLU A N 1
ATOM 820 C CA . GLU A 1 114 ? 4.189 -0.381 -19.396 1.00 59.53 114 GLU A CA 1
ATOM 821 C C . GLU A 1 114 ? 4.444 0.601 -20.562 1.00 59.53 114 GLU A C 1
ATOM 823 O O . GLU A 1 114 ? 4.918 1.716 -20.328 1.00 59.53 114 GLU A O 1
ATOM 828 N N . ASP A 1 115 ? 4.090 0.219 -21.793 1.00 60.69 115 ASP A N 1
ATOM 829 C CA . ASP A 1 115 ? 4.366 0.963 -23.026 1.00 60.69 115 ASP A CA 1
ATOM 830 C C . ASP A 1 115 ? 3.275 1.982 -23.430 1.00 60.69 115 ASP A C 1
ATOM 832 O O . ASP A 1 115 ? 3.466 2.749 -24.383 1.00 60.69 115 ASP A O 1
ATOM 836 N N . GLU A 1 116 ? 2.129 2.038 -22.738 1.00 58.91 116 GLU A N 1
ATOM 837 C CA . GLU A 1 116 ? 1.042 2.952 -23.116 1.00 58.91 116 GLU A CA 1
ATOM 838 C C . GLU A 1 116 ? 1.294 4.386 -22.603 1.00 58.91 116 GLU A C 1
ATOM 840 O O . GLU A 1 116 ? 1.470 4.638 -21.407 1.00 58.91 116 GLU A O 1
ATOM 845 N N . THR A 1 117 ? 1.321 5.363 -23.522 1.00 56.69 117 THR A N 1
ATOM 846 C CA . THR A 1 117 ? 1.538 6.786 -23.207 1.00 56.69 117 THR A CA 1
ATOM 847 C C . THR A 1 117 ? 0.403 7.680 -23.737 1.00 56.69 117 THR A C 1
ATOM 849 O O . THR A 1 117 ? 0.134 7.673 -24.938 1.00 56.69 117 THR A O 1
ATOM 852 N N . PRO A 1 118 ? -0.239 8.512 -22.883 1.00 63.25 118 PRO A N 1
ATOM 853 C CA . PRO A 1 118 ? -0.016 8.643 -21.442 1.00 63.25 118 PRO A CA 1
ATOM 854 C C . PRO A 1 118 ? -0.558 7.438 -20.665 1.00 63.25 118 PRO A C 1
ATOM 856 O O . PRO A 1 118 ? -1.664 6.976 -20.927 1.00 63.25 118 PRO A O 1
ATOM 859 N N . ALA A 1 119 ? 0.211 6.988 -19.671 1.00 69.81 119 ALA A N 1
ATOM 860 C CA . ALA A 1 119 ? -0.196 5.901 -18.794 1.00 69.81 119 ALA A CA 1
ATOM 861 C C . ALA A 1 119 ? -1.514 6.261 -18.103 1.00 69.81 119 ALA A C 1
ATOM 863 O O . ALA A 1 119 ? -1.617 7.291 -17.422 1.00 69.81 119 ALA A O 1
ATOM 864 N N . ARG A 1 120 ? -2.532 5.428 -18.305 1.00 80.62 120 ARG A N 1
ATOM 865 C CA . ARG A 1 120 ? -3.834 5.628 -17.686 1.00 80.62 120 ARG A CA 1
ATOM 866 C C . ARG A 1 120 ? -3.716 5.316 -16.197 1.00 80.62 120 ARG A C 1
ATOM 868 O O . ARG A 1 120 ? -3.008 4.402 -15.794 1.00 80.62 120 ARG A O 1
ATOM 875 N N . MET A 1 121 ? -4.379 6.113 -15.367 1.00 87.75 121 MET A N 1
ATOM 876 C CA . MET A 1 121 ? -4.416 5.901 -13.922 1.00 87.75 121 MET A CA 1
ATOM 877 C C . MET A 1 121 ? -5.852 5.657 -13.488 1.00 87.75 121 MET A C 1
ATOM 879 O O . MET A 1 121 ? -6.771 6.326 -13.973 1.00 87.75 121 MET A O 1
ATOM 883 N N . ARG A 1 122 ? -6.034 4.732 -12.550 1.00 91.94 122 ARG A N 1
ATOM 884 C CA . ARG A 1 122 ? -7.317 4.486 -11.893 1.00 91.94 122 ARG A CA 1
ATOM 885 C C . ARG A 1 122 ? -7.151 4.496 -10.378 1.00 91.94 122 ARG A C 1
ATOM 887 O O . ARG A 1 122 ? -6.051 4.322 -9.856 1.00 91.94 122 ARG A O 1
ATOM 894 N N . THR A 1 123 ? -8.242 4.772 -9.677 1.00 94.69 123 THR A N 1
ATOM 895 C CA . THR A 1 123 ? -8.277 4.738 -8.216 1.00 94.69 123 THR A CA 1
ATOM 896 C C . THR A 1 123 ? -8.800 3.389 -7.766 1.00 94.69 123 THR A C 1
ATOM 898 O O . THR A 1 123 ? -9.894 3.006 -8.168 1.00 94.69 123 THR A O 1
ATOM 901 N N . GLU A 1 124 ? -8.040 2.718 -6.908 1.00 95.50 124 GLU A N 1
ATOM 902 C CA . GLU A 1 124 ? -8.422 1.450 -6.294 1.00 95.50 124 GLU A CA 1
ATOM 903 C C . GLU A 1 124 ? -8.578 1.601 -4.787 1.00 95.50 124 GLU A C 1
ATOM 905 O O . GLU A 1 124 ? -7.752 2.231 -4.124 1.00 95.50 124 GLU A O 1
ATOM 910 N N . PHE A 1 125 ? -9.640 1.006 -4.249 1.00 96.88 125 PHE A N 1
ATOM 911 C CA . PHE A 1 125 ? -9.901 0.933 -2.816 1.00 96.88 125 PHE A CA 1
ATOM 912 C C . PHE A 1 125 ? -9.631 -0.493 -2.362 1.00 96.88 125 PHE A C 1
ATOM 914 O O . PHE A 1 125 ? -10.428 -1.391 -2.622 1.00 96.88 125 PHE A O 1
ATOM 921 N N . VAL A 1 126 ? -8.496 -0.700 -1.703 1.00 96.69 126 VAL A N 1
ATOM 922 C CA . VAL A 1 126 ? -7.997 -2.038 -1.385 1.00 96.69 126 VAL A CA 1
ATOM 923 C C . VAL A 1 126 ? -8.171 -2.308 0.110 1.00 96.69 126 VAL A C 1
ATOM 925 O O . VAL A 1 126 ? -7.515 -1.639 0.918 1.00 96.69 126 VAL A O 1
ATOM 928 N N . PRO A 1 127 ? -9.028 -3.268 0.507 1.00 97.00 127 PRO A N 1
ATOM 929 C CA . PRO A 1 127 ? -9.104 -3.724 1.891 1.00 97.00 127 PRO A CA 1
ATOM 930 C C . PRO A 1 127 ? -7.796 -4.399 2.302 1.00 97.00 127 PRO A C 1
ATOM 932 O O . PRO A 1 127 ? -7.219 -5.172 1.531 1.00 97.00 127 PRO A O 1
ATOM 935 N N . TYR A 1 128 ? -7.310 -4.129 3.510 1.00 94.81 128 TYR A N 1
ATOM 936 C CA . TYR A 1 128 ? -5.979 -4.584 3.928 1.00 94.81 128 TYR A CA 1
ATOM 937 C C . TYR A 1 128 ? -5.831 -6.104 3.956 1.00 94.81 128 TYR A C 1
ATOM 939 O O . TYR A 1 128 ? -4.763 -6.632 3.649 1.00 94.81 128 TYR A O 1
ATOM 947 N N . GLU A 1 129 ? -6.902 -6.813 4.294 1.00 93.69 129 GLU A N 1
ATOM 948 C CA . GLU A 1 129 ? -6.970 -8.271 4.316 1.00 93.69 129 GLU A CA 1
ATOM 949 C C . GLU A 1 129 ? -6.791 -8.918 2.938 1.00 93.69 129 GLU A C 1
ATOM 951 O O . GLU A 1 129 ? -6.434 -10.092 2.858 1.00 93.69 129 GLU A O 1
ATOM 956 N N . THR A 1 130 ? -7.013 -8.166 1.857 1.00 94.75 130 THR A N 1
ATOM 957 C CA . THR A 1 130 ? -6.842 -8.677 0.491 1.00 94.75 130 THR A CA 1
ATOM 958 C C . THR A 1 130 ? -5.389 -8.636 0.035 1.00 94.75 130 THR A C 1
ATOM 960 O O . THR A 1 130 ? -5.040 -9.308 -0.932 1.00 94.75 130 THR A O 1
ATOM 963 N N . ILE A 1 131 ? -4.520 -7.891 0.722 1.00 94.50 131 ILE A N 1
ATOM 964 C CA . ILE A 1 131 ? -3.127 -7.712 0.316 1.00 94.50 131 ILE A CA 1
ATOM 965 C C . ILE A 1 131 ? -2.304 -8.915 0.782 1.00 94.50 131 ILE A C 1
ATOM 967 O O . ILE A 1 131 ? -2.047 -9.098 1.973 1.00 94.50 131 ILE A O 1
ATOM 971 N N . GLY A 1 132 ? -1.842 -9.724 -0.168 1.00 90.31 132 GLY A N 1
ATOM 972 C CA . GLY A 1 132 ? -1.007 -10.893 0.114 1.00 90.31 132 GLY A CA 1
ATOM 973 C C . GLY A 1 132 ? 0.488 -10.572 0.152 1.00 90.31 132 GLY A C 1
ATOM 974 O O . GLY A 1 132 ? 1.234 -11.133 0.964 1.00 90.31 132 GLY A O 1
ATOM 975 N N . ARG A 1 133 ? 0.947 -9.669 -0.722 1.00 91.38 133 ARG A N 1
ATOM 976 C CA . ARG A 1 133 ? 2.366 -9.307 -0.852 1.00 91.38 133 ARG A CA 1
ATOM 977 C C . ARG A 1 133 ? 2.527 -7.892 -1.395 1.00 91.38 133 ARG A C 1
ATOM 979 O O . ARG A 1 133 ? 1.766 -7.473 -2.258 1.00 91.38 133 ARG A O 1
ATOM 986 N N . VAL A 1 134 ? 3.572 -7.198 -0.960 1.00 90.31 134 VAL A N 1
ATOM 987 C CA . VAL A 1 134 ? 4.023 -5.935 -1.560 1.00 90.31 134 VAL A CA 1
ATOM 988 C C . VAL A 1 134 ? 5.446 -6.118 -2.069 1.00 90.31 134 VAL A C 1
ATOM 990 O O . VAL A 1 134 ? 6.302 -6.606 -1.335 1.00 90.31 134 VAL A O 1
ATOM 993 N N . THR A 1 135 ? 5.714 -5.741 -3.314 1.00 89.06 135 THR A N 1
ATOM 994 C CA . THR A 1 135 ? 7.044 -5.829 -3.924 1.00 89.06 135 THR A CA 1
ATOM 995 C C . THR A 1 135 ? 7.531 -4.435 -4.284 1.00 89.06 135 THR A C 1
ATOM 997 O O . THR A 1 135 ? 6.833 -3.669 -4.936 1.00 89.06 135 THR A O 1
ATOM 1000 N N . LEU A 1 136 ? 8.752 -4.110 -3.876 1.00 85.88 136 LEU A N 1
ATOM 1001 C CA . LEU A 1 136 ? 9.441 -2.882 -4.239 1.00 85.88 136 LEU A CA 1
ATOM 1002 C C . LEU A 1 136 ? 10.563 -3.223 -5.221 1.00 85.88 136 LEU A C 1
ATOM 1004 O O . LEU A 1 136 ? 11.515 -3.938 -4.875 1.00 85.88 136 LEU A O 1
ATOM 1008 N N . ARG A 1 137 ? 10.460 -2.699 -6.441 1.00 76.88 137 ARG A N 1
ATOM 1009 C CA . ARG A 1 137 ? 11.491 -2.814 -7.473 1.00 76.88 137 ARG A CA 1
ATOM 1010 C C . ARG A 1 137 ? 12.199 -1.477 -7.642 1.00 76.88 137 ARG A C 1
ATOM 1012 O O . ARG A 1 137 ? 11.577 -0.419 -7.723 1.00 76.88 137 ARG A O 1
ATOM 1019 N N . SER A 1 138 ? 13.522 -1.534 -7.705 1.00 66.75 138 SER A N 1
ATOM 1020 C CA . SER A 1 138 ? 14.316 -0.400 -8.168 1.00 66.75 138 SER A CA 1
ATOM 1021 C C . SER A 1 138 ? 14.303 -0.403 -9.693 1.00 66.75 138 SER A C 1
ATOM 1023 O O . SER A 1 138 ? 14.431 -1.462 -10.299 1.00 66.75 138 SER A O 1
ATOM 1025 N N . SER A 1 139 ? 14.212 0.770 -10.323 1.00 59.22 139 SER A N 1
ATOM 1026 C CA . SER A 1 139 ? 14.283 0.900 -11.790 1.00 59.22 139 SER A CA 1
ATOM 1027 C C . SER A 1 139 ? 15.639 0.465 -12.388 1.00 59.22 139 SER A C 1
ATOM 1029 O O . SER A 1 139 ? 15.827 0.519 -13.600 1.00 59.22 139 SER A O 1
ATOM 1031 N N . ARG A 1 140 ? 16.627 0.079 -11.563 1.00 58.06 140 ARG A N 1
ATOM 1032 C CA . ARG A 1 140 ? 17.941 -0.379 -12.031 1.00 58.06 140 ARG A CA 1
ATOM 1033 C C . ARG A 1 140 ? 17.948 -1.902 -12.228 1.00 58.06 140 ARG A C 1
ATOM 1035 O O . ARG A 1 140 ? 17.714 -2.616 -11.254 1.00 58.06 140 ARG A O 1
ATOM 1042 N N . PRO A 1 141 ? 18.325 -2.407 -13.417 1.00 53.59 141 PRO A N 1
ATOM 1043 C CA . PRO A 1 141 ? 18.233 -3.830 -13.763 1.00 53.59 141 PRO A CA 1
ATOM 1044 C C . PRO A 1 141 ? 19.085 -4.771 -12.891 1.00 53.59 141 PRO A C 1
ATOM 1046 O O . PRO A 1 141 ? 18.791 -5.957 -12.819 1.00 53.59 141 PRO A O 1
ATOM 1049 N N . GLU A 1 142 ? 20.110 -4.264 -12.198 1.00 55.59 142 GLU A N 1
ATOM 1050 C CA . GLU A 1 142 ? 20.980 -5.067 -11.317 1.00 55.59 142 GLU A CA 1
ATOM 1051 C C . GLU A 1 142 ? 20.641 -4.935 -9.821 1.00 55.59 142 GLU A C 1
ATOM 1053 O O . GLU A 1 142 ? 21.363 -5.445 -8.963 1.00 55.59 142 GLU A O 1
ATOM 1058 N N . SER A 1 143 ? 19.574 -4.213 -9.467 1.00 56.81 143 SER A N 1
ATOM 1059 C CA . SER A 1 143 ? 19.231 -3.978 -8.062 1.00 56.81 143 SER A CA 1
ATOM 1060 C C . SER A 1 143 ? 18.328 -5.082 -7.501 1.00 56.81 143 SER A C 1
ATOM 1062 O O . SER A 1 143 ? 17.313 -5.411 -8.113 1.00 56.81 143 SER A O 1
ATOM 1064 N N . PRO A 1 144 ? 18.637 -5.635 -6.313 1.00 57.66 144 PRO A N 1
ATOM 1065 C CA . PRO A 1 144 ? 17.815 -6.672 -5.700 1.00 57.66 144 PRO A CA 1
ATOM 1066 C C . PRO A 1 144 ? 16.409 -6.143 -5.377 1.00 57.66 144 PRO A C 1
ATOM 1068 O O . PRO A 1 144 ? 16.265 -5.083 -4.763 1.00 57.66 144 PRO A O 1
ATOM 1071 N N . HIS A 1 145 ? 15.379 -6.900 -5.767 1.00 66.12 145 HIS A N 1
ATOM 1072 C CA . HIS A 1 145 ? 13.982 -6.624 -5.419 1.00 66.12 145 HIS A CA 1
ATOM 1073 C C . HIS A 1 145 ? 13.725 -6.911 -3.936 1.00 66.12 145 HIS A C 1
ATOM 1075 O O . HIS A 1 145 ? 14.283 -7.858 -3.375 1.00 66.12 145 HIS A O 1
ATOM 1081 N N . LEU A 1 146 ? 12.856 -6.120 -3.304 1.00 67.75 146 LEU A N 1
ATOM 1082 C CA . LEU A 1 146 ? 12.430 -6.339 -1.923 1.00 67.75 146 LEU A CA 1
ATOM 1083 C C . LEU A 1 146 ? 10.965 -6.776 -1.912 1.00 67.75 146 LEU A C 1
ATOM 1085 O O . LEU A 1 146 ? 10.084 -5.999 -2.266 1.00 67.75 146 LEU A O 1
ATOM 1089 N N . GLY A 1 147 ? 10.715 -8.030 -1.544 1.00 70.19 147 GLY A N 1
ATOM 1090 C CA . GLY A 1 147 ? 9.368 -8.579 -1.404 1.00 70.19 147 GLY A CA 1
ATOM 1091 C C . GLY A 1 147 ? 8.972 -8.689 0.065 1.00 70.19 147 GLY A C 1
ATOM 1092 O O . GLY A 1 147 ? 9.687 -9.308 0.851 1.00 70.19 147 GLY A O 1
ATOM 1093 N N . PHE A 1 148 ? 7.823 -8.127 0.419 1.00 74.81 148 PHE A N 1
ATOM 1094 C CA . PHE A 1 148 ? 7.180 -8.274 1.719 1.00 74.81 148 PHE A CA 1
ATOM 1095 C C . PHE A 1 148 ? 6.001 -9.219 1.562 1.00 74.81 148 PHE A C 1
ATOM 1097 O O . PHE A 1 148 ? 5.054 -8.899 0.854 1.00 74.81 148 PHE A O 1
ATOM 1104 N N . GLU A 1 149 ? 6.035 -10.378 2.207 1.00 70.88 149 GLU A N 1
ATOM 1105 C CA . GLU A 1 149 ? 4.945 -11.354 2.155 1.00 70.88 149 GLU A CA 1
ATOM 1106 C C . GLU A 1 149 ? 4.184 -11.338 3.480 1.00 70.88 149 GLU A C 1
ATOM 1108 O O . GLU A 1 149 ? 4.816 -11.469 4.529 1.00 70.88 149 GLU A O 1
ATOM 1113 N N . ALA A 1 150 ? 2.849 -11.222 3.451 1.00 64.25 150 ALA A N 1
ATOM 1114 C CA . ALA A 1 150 ? 2.019 -11.158 4.664 1.00 64.25 150 ALA A CA 1
ATOM 1115 C C . ALA A 1 150 ? 2.281 -12.335 5.619 1.00 64.25 150 ALA A C 1
ATOM 1117 O O . ALA A 1 150 ? 2.266 -12.176 6.837 1.00 64.25 150 ALA A O 1
ATOM 1118 N N . SER A 1 151 ? 2.570 -13.514 5.063 1.00 62.03 151 SER A N 1
ATOM 1119 C CA . SER A 1 151 ? 2.850 -14.745 5.806 1.00 62.03 151 SER A CA 1
ATOM 1120 C C . SER A 1 151 ? 4.231 -14.766 6.483 1.00 62.03 151 SER A C 1
ATOM 1122 O O . SER A 1 151 ? 4.471 -15.610 7.349 1.00 62.03 151 SER A O 1
ATOM 1124 N N . ARG A 1 152 ? 5.146 -13.863 6.098 1.00 56.47 152 ARG A N 1
ATOM 1125 C CA . ARG A 1 152 ? 6.556 -13.846 6.529 1.00 56.47 152 ARG A CA 1
ATOM 1126 C C . ARG A 1 152 ? 7.007 -12.535 7.164 1.00 56.47 152 ARG A C 1
ATOM 1128 O O . ARG A 1 152 ? 8.164 -12.458 7.570 1.00 56.47 152 ARG A O 1
ATOM 1135 N N . VAL A 1 153 ? 6.144 -11.519 7.265 1.00 55.41 153 VAL A N 1
ATOM 1136 C CA . VAL A 1 153 ? 6.482 -10.291 7.997 1.00 55.41 153 VAL A CA 1
ATOM 1137 C C . VAL A 1 153 ? 6.667 -10.661 9.474 1.00 55.41 153 VAL A C 1
ATOM 1139 O O . VAL A 1 153 ? 5.714 -11.130 10.105 1.00 55.41 153 VAL A O 1
ATOM 1142 N N . PRO A 1 154 ? 7.869 -10.496 10.060 1.00 40.97 154 PRO A N 1
ATOM 1143 C CA . PRO A 1 154 ? 8.045 -10.705 11.486 1.00 40.97 154 PRO A CA 1
ATOM 1144 C C . PRO A 1 154 ? 7.122 -9.731 12.220 1.00 40.97 154 PRO A C 1
ATOM 1146 O O . PRO A 1 154 ? 7.218 -8.522 12.017 1.00 40.97 154 PRO A O 1
ATOM 1149 N N . ARG A 1 155 ? 6.264 -10.236 13.113 1.00 48.44 155 ARG A N 1
ATOM 1150 C CA . ARG A 1 155 ? 5.367 -9.424 13.967 1.00 48.44 155 ARG A CA 1
ATOM 1151 C C . ARG A 1 155 ? 6.105 -8.446 14.909 1.00 48.44 155 ARG A C 1
ATOM 1153 O O . ARG A 1 155 ? 5.482 -7.783 15.724 1.00 48.44 155 ARG A O 1
ATOM 1160 N N . VAL A 1 156 ? 7.432 -8.360 14.803 1.00 44.22 156 VAL A N 1
ATOM 1161 C CA . VAL A 1 156 ? 8.349 -7.606 15.669 1.00 44.22 156 VAL A CA 1
ATOM 1162 C C . VAL A 1 156 ? 8.272 -6.086 15.439 1.00 44.22 156 VAL A C 1
ATOM 1164 O O . VAL A 1 156 ? 8.769 -5.325 16.255 1.00 44.22 156 VAL A O 1
ATOM 1167 N N . LEU A 1 157 ? 7.613 -5.605 14.380 1.00 48.28 157 LEU A N 1
ATOM 1168 C CA . LEU A 1 157 ? 7.461 -4.161 14.130 1.00 48.28 157 LEU A CA 1
ATOM 1169 C C . LEU A 1 157 ? 6.227 -3.531 14.812 1.00 48.28 157 LEU A C 1
ATOM 1171 O O . LEU A 1 157 ? 5.979 -2.341 14.626 1.00 48.28 157 LEU A O 1
ATOM 1175 N N . SER A 1 158 ? 5.451 -4.308 15.578 1.00 42.25 158 SER A N 1
ATOM 1176 C CA . SER A 1 158 ? 4.155 -3.885 16.135 1.00 42.25 158 SER A CA 1
ATOM 1177 C C . SER A 1 158 ? 4.177 -3.440 17.600 1.00 42.25 158 SER A C 1
ATOM 1179 O O . SER A 1 158 ? 3.122 -3.108 18.129 1.00 42.25 158 SER A O 1
ATOM 1181 N N . GLU A 1 159 ? 5.333 -3.358 18.260 1.00 39.44 159 GLU A N 1
ATOM 1182 C CA . GLU A 1 159 ? 5.409 -2.771 19.601 1.00 39.44 159 GLU A CA 1
ATOM 1183 C C . GLU A 1 159 ? 6.447 -1.645 19.629 1.00 39.44 159 GLU A C 1
ATOM 1185 O O . GLU A 1 159 ? 7.623 -1.896 19.360 1.00 39.44 159 GLU A O 1
ATOM 1190 N N . PRO A 1 160 ? 6.095 -0.406 20.026 1.00 43.00 160 PRO A N 1
ATOM 1191 C CA . PRO A 1 160 ? 7.053 0.366 20.790 1.00 43.00 160 PRO A CA 1
ATOM 1192 C C . PRO A 1 160 ? 7.249 -0.435 22.075 1.00 43.00 160 PRO A C 1
ATOM 1194 O O . PRO A 1 160 ? 6.408 -0.370 22.972 1.00 43.00 160 PRO A O 1
ATOM 1197 N N . THR A 1 161 ? 8.302 -1.255 22.134 1.00 46.03 161 THR A N 1
ATOM 1198 C CA . THR A 1 161 ? 8.721 -1.894 23.378 1.00 46.03 161 THR A CA 1
ATOM 1199 C C . THR A 1 161 ? 8.819 -0.772 24.393 1.00 46.03 161 THR A C 1
ATOM 1201 O O . THR A 1 161 ? 9.691 0.096 24.299 1.00 46.03 161 THR A O 1
ATOM 1204 N N . LYS A 1 162 ? 7.855 -0.726 25.316 1.00 51.31 162 LYS A N 1
ATOM 1205 C CA . LYS A 1 162 ? 7.938 0.118 26.496 1.00 51.31 162 LYS A CA 1
ATOM 1206 C C . LYS A 1 162 ? 9.309 -0.214 27.073 1.00 51.31 162 LYS A C 1
ATOM 1208 O O . LYS A 1 162 ? 9.535 -1.402 27.302 1.00 51.31 162 LYS A O 1
ATOM 1213 N N . PRO A 1 163 ? 10.247 0.743 27.186 1.00 51.56 163 PRO A N 1
ATOM 1214 C CA . PRO A 1 163 ? 11.569 0.407 27.670 1.00 51.56 163 PRO A CA 1
ATOM 1215 C C . PRO A 1 163 ? 11.358 -0.293 29.008 1.00 51.56 163 PRO A C 1
ATOM 1217 O O . PRO A 1 163 ? 10.741 0.265 29.915 1.00 51.56 163 PRO A O 1
ATOM 1220 N N . GLU A 1 164 ? 11.779 -1.557 29.072 1.00 59.00 164 GLU A N 1
ATOM 1221 C CA . GLU A 1 164 ? 11.605 -2.440 30.234 1.00 59.00 164 GLU A CA 1
ATOM 1222 C C . GLU A 1 164 ? 12.317 -1.869 31.474 1.00 59.00 164 GLU A C 1
ATOM 1224 O O . GLU A 1 164 ? 12.141 -2.334 32.592 1.00 59.00 164 GLU A O 1
ATOM 1229 N N . MET A 1 165 ? 13.093 -0.809 31.252 1.00 53.50 165 MET A N 1
ATOM 1230 C CA . MET A 1 165 ? 13.904 -0.089 32.196 1.00 53.50 165 MET A CA 1
ATOM 1231 C C . MET A 1 165 ? 13.532 1.393 32.143 1.00 53.50 165 MET A C 1
ATOM 1233 O O . MET A 1 165 ? 13.563 2.020 31.077 1.00 53.50 165 MET A O 1
ATOM 1237 N N . ALA A 1 166 ? 13.180 1.968 33.292 1.00 71.56 166 ALA A N 1
ATOM 1238 C CA . ALA A 1 166 ? 12.984 3.406 33.388 1.00 71.56 166 ALA A CA 1
ATOM 1239 C C . ALA A 1 166 ? 14.288 4.121 32.962 1.00 71.56 166 ALA A C 1
ATOM 1241 O O . ALA A 1 166 ? 15.377 3.627 33.269 1.00 71.56 166 ALA A O 1
ATOM 1242 N N . PRO A 1 167 ? 14.225 5.275 32.268 1.00 61.59 167 PRO A N 1
ATOM 1243 C CA . PRO A 1 167 ? 15.414 5.975 31.761 1.00 61.59 167 PRO A CA 1
ATOM 1244 C C . PRO A 1 167 ? 16.492 6.208 32.833 1.00 61.59 167 PRO A C 1
ATOM 1246 O O . PRO A 1 167 ? 17.688 6.180 32.555 1.00 61.59 167 PRO A O 1
ATOM 1249 N N . GLU A 1 168 ? 16.059 6.391 34.077 1.00 63.50 168 GLU A N 1
ATOM 1250 C CA . GLU A 1 168 ? 16.894 6.557 35.268 1.00 63.50 168 GLU A CA 1
ATOM 1251 C C . GLU A 1 168 ? 17.715 5.315 35.655 1.00 63.50 168 GLU A C 1
ATOM 1253 O O . GLU A 1 168 ? 18.837 5.450 36.150 1.00 63.50 168 GLU A O 1
ATOM 1258 N N . GLU A 1 169 ? 17.205 4.110 35.406 1.00 67.00 169 GLU A N 1
ATOM 1259 C CA . GLU A 1 169 ? 17.905 2.856 35.695 1.00 67.00 169 GLU A CA 1
ATOM 1260 C C . GLU A 1 169 ? 18.967 2.556 34.630 1.00 67.00 169 GLU 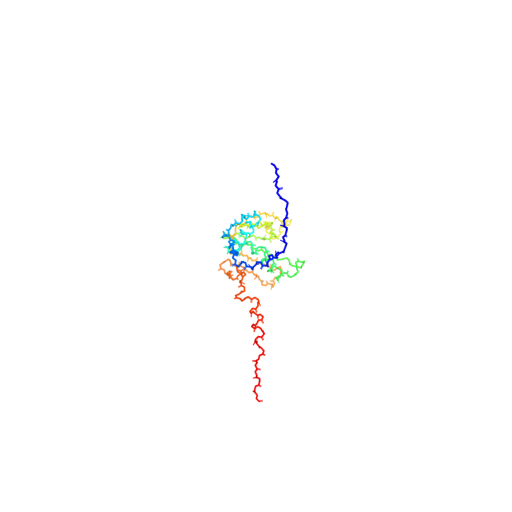A C 1
ATOM 1262 O O . GLU A 1 169 ? 20.072 2.134 34.972 1.00 67.00 169 GLU A O 1
ATOM 1267 N N . ALA A 1 170 ? 18.692 2.878 33.361 1.00 64.31 170 ALA A N 1
ATOM 1268 C CA . ALA A 1 170 ? 19.654 2.719 32.267 1.00 64.31 170 ALA A CA 1
ATOM 1269 C C . ALA A 1 170 ? 20.892 3.616 32.456 1.00 64.31 170 ALA A C 1
ATOM 1271 O O . ALA A 1 170 ? 22.025 3.181 32.243 1.00 64.31 170 ALA A O 1
ATOM 1272 N N . ILE A 1 171 ? 20.688 4.851 32.931 1.00 70.75 171 ILE A N 1
ATOM 1273 C CA . ILE A 1 171 ? 21.782 5.779 33.257 1.00 70.75 171 ILE A CA 1
ATOM 1274 C C . ILE A 1 171 ? 22.609 5.250 34.439 1.00 70.75 171 ILE A C 1
ATOM 1276 O O . ILE A 1 171 ? 23.838 5.335 34.423 1.00 70.75 171 ILE A O 1
ATOM 1280 N N . ARG A 1 172 ? 21.961 4.657 35.451 1.00 67.50 172 ARG A N 1
ATOM 1281 C CA . ARG A 1 172 ? 22.651 4.078 36.615 1.00 67.50 172 ARG A CA 1
ATOM 1282 C C . ARG A 1 172 ? 23.459 2.831 36.249 1.00 67.50 172 ARG A C 1
ATOM 1284 O O . ARG A 1 172 ? 24.579 2.683 36.731 1.00 67.50 172 ARG A O 1
ATOM 1291 N N . ALA A 1 173 ? 22.924 1.970 35.385 1.00 66.00 173 ALA A N 1
ATOM 1292 C CA . ALA A 1 173 ? 23.622 0.785 34.894 1.00 66.00 173 ALA A CA 1
ATOM 1293 C C . ALA A 1 173 ? 24.863 1.156 34.064 1.00 66.00 173 ALA A C 1
ATOM 1295 O O . ALA A 1 173 ? 25.925 0.569 34.256 1.00 66.00 173 ALA A O 1
ATOM 1296 N N . ALA A 1 174 ? 24.764 2.183 33.212 1.00 62.69 174 ALA A N 1
ATOM 1297 C CA . ALA A 1 174 ? 25.907 2.696 32.455 1.00 62.69 174 ALA A CA 1
ATOM 1298 C C . ALA A 1 174 ? 26.989 3.314 33.361 1.00 62.69 174 ALA A C 1
ATOM 1300 O O . ALA A 1 174 ? 28.178 3.180 33.084 1.00 62.69 174 ALA A O 1
ATOM 1301 N N . ALA A 1 175 ? 26.592 3.953 34.466 1.00 63.03 1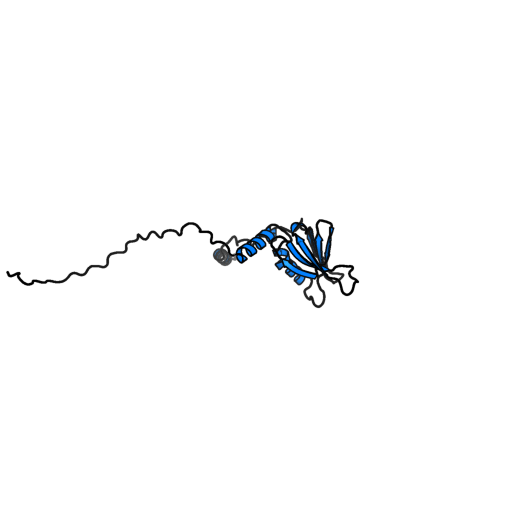75 ALA A N 1
ATOM 1302 C CA . ALA A 1 175 ? 27.525 4.515 35.443 1.00 63.03 175 ALA A CA 1
ATOM 1303 C C . ALA A 1 175 ? 28.231 3.452 36.310 1.00 63.03 175 ALA A C 1
ATOM 1305 O O . ALA A 1 175 ? 29.308 3.721 36.833 1.00 63.03 175 ALA A O 1
ATOM 1306 N N . ALA A 1 176 ? 27.656 2.253 36.456 1.00 61.09 176 ALA A N 1
ATOM 1307 C CA . ALA A 1 176 ? 28.217 1.170 37.268 1.00 61.09 176 ALA A CA 1
ATOM 1308 C C . ALA A 1 176 ? 29.252 0.294 36.526 1.00 61.09 176 ALA A C 1
ATOM 1310 O O . ALA A 1 176 ? 29.867 -0.568 37.146 1.00 61.09 176 ALA A O 1
ATOM 1311 N N . GLY A 1 177 ? 29.452 0.497 35.218 1.00 54.12 177 GLY A N 1
ATOM 1312 C CA . GLY A 1 177 ? 30.316 -0.334 34.367 1.00 54.12 177 GLY A CA 1
ATOM 1313 C C . GLY A 1 177 ? 31.797 0.063 34.293 1.00 54.12 177 GLY A C 1
ATOM 1314 O O . GLY A 1 177 ? 32.504 -0.482 33.452 1.00 54.12 177 GLY A O 1
ATOM 1315 N N . THR A 1 178 ? 32.281 0.991 35.124 1.00 52.28 178 THR A N 1
ATOM 1316 C CA . THR A 1 178 ? 33.677 1.476 35.066 1.00 52.28 178 THR A CA 1
ATOM 1317 C C . THR A 1 178 ? 34.440 1.182 36.357 1.00 52.28 178 THR A C 1
ATOM 1319 O O . THR A 1 178 ? 34.962 2.093 36.988 1.00 52.28 178 THR A O 1
ATOM 1322 N N . ASP A 1 179 ? 34.504 -0.085 36.760 1.00 50.53 179 ASP A N 1
ATOM 1323 C CA . ASP A 1 179 ? 35.469 -0.527 37.774 1.00 50.53 179 ASP A CA 1
ATOM 1324 C C . ASP A 1 179 ? 35.884 -1.983 37.489 1.00 50.53 179 ASP A C 1
ATOM 1326 O O . ASP A 1 179 ? 35.360 -2.937 38.059 1.00 50.53 179 ASP A O 1
ATOM 1330 N N . GLU A 1 180 ? 36.799 -2.161 36.530 1.00 43.56 180 GLU A N 1
ATOM 1331 C CA . GLU A 1 180 ? 37.641 -3.360 36.473 1.00 43.56 180 GLU A CA 1
ATOM 1332 C C . GLU A 1 180 ? 39.044 -2.990 36.983 1.00 43.56 180 GLU A C 1
ATOM 1334 O O . GLU A 1 180 ? 39.714 -2.148 36.374 1.00 43.56 180 GLU A O 1
ATOM 1339 N N . PRO A 1 181 ? 39.528 -3.605 38.078 1.00 50.16 181 PRO A N 1
ATOM 1340 C CA . PRO A 1 181 ? 40.894 -3.419 38.531 1.00 50.16 181 PRO A CA 1
ATOM 1341 C C . PRO A 1 181 ? 41.836 -4.277 37.675 1.00 50.16 181 PRO A C 1
ATOM 1343 O O . PRO A 1 181 ? 41.749 -5.504 37.663 1.00 50.16 181 PRO A O 1
ATOM 1346 N N . HIS A 1 182 ? 42.768 -3.632 36.971 1.00 40.56 182 HIS A N 1
ATOM 1347 C CA . HIS A 1 182 ? 43.928 -4.304 36.382 1.00 40.56 182 HIS A CA 1
ATOM 1348 C C . HIS A 1 182 ? 44.886 -4.723 37.505 1.00 40.56 182 HIS A C 1
ATOM 1350 O O . HIS A 1 182 ? 45.510 -3.873 38.141 1.00 40.56 182 HIS A O 1
ATOM 1356 N N . GLY A 1 183 ? 44.986 -6.029 37.745 1.00 44.88 183 GLY A N 1
ATOM 1357 C CA . GLY A 1 183 ? 46.062 -6.635 38.517 1.00 44.88 183 GLY A CA 1
ATOM 1358 C C . GLY A 1 183 ? 47.077 -7.300 37.592 1.00 44.88 183 GLY A C 1
ATOM 1359 O O . GLY A 1 183 ? 46.706 -8.210 36.856 1.00 44.88 183 GLY A O 1
ATOM 1360 N N . ASP A 1 184 ? 48.326 -6.840 37.660 1.00 41.44 184 ASP A N 1
ATOM 1361 C CA . ASP A 1 184 ? 49.541 -7.667 37.759 1.00 41.44 184 ASP A CA 1
ATOM 1362 C C . ASP A 1 184 ? 50.642 -6.821 38.430 1.00 41.44 184 ASP A C 1
ATOM 1364 O O . ASP A 1 184 ? 50.938 -5.715 37.913 1.00 41.44 184 ASP A O 1
#